Protein 3TM9 (pdb70)

InterPro domains:
  IPR000971 Globin [PF00042] (27-132)
  IPR000971 Globin [PS01033] (1-138)
  IPR009050 Globin-like superfamily [SSF46458] (2-143)
  IPR012292 Globin/Protoglobin [G3DSA:1.10.490.10] (1-146)

B-factor: mean 26.4, std 13.23, range [9.37, 92.3]

Sequence (146 aa):
MLDQQTINIIKATVPVLLKEHGVTITTTFAKNLFAKHPEVRPLFDMGRQESLEQPKALAMTVLAAAQNIENLPAILPAVKKKIAVKHCQAGVAAAHYPIVGQELLGAIKEVLGDAATDDILDAWGKAYGVIADVFIQVEADLYAQAVE

Solvent-accessible surface area: 8396 Å² total; per-residue (Å²): 213,17,88,100,133,14,21,68,41,1,110,71,15,19,67,53,1,116,140,75,4,103,74,0,1,36,20,0,0,120,33,1,12,74,135,35,73,106,7,102,104,72,47,98,80,37,221,152,137,25,40,89,90,0,45,57,46,0,85,57,15,5,42,6,1,79,59,20,113,82,30,102,67,40,62,90,54,8,109,161,55,0,67,141,39,26,142,41,43,24,44,57,78,44,21,76,37,20,6,119,8,2,32,37,0,0,88,115,30,16,30,138,48,0,64,112,99,31,32,82,4,5,31,118,0,22,29,34,8,5,92,43,17,51,100,25,5,50,72,51,86,48,135,93,120,178

Secondary structure (DSSP, 8-state):
---HHHHHHHHHHHHHHHHTHHHHHHHHHHHHHHH-GGGGGGS---SS-TTHHHHHHHHHHHHHHHTGGGHHHHHHHHHHHHHHHHHHT--GGGHHHHHHHHHHHHHHHHGGGS-HHHHHHHHHHHHHHHHHHHHHHHHHHHHTT-

CATH classification: 1.10.490.10

Nearest PDB structures (foldseek):
  3tm9-assembly1_A-2  TM=9.874E-01  e=2.685E-19  Vitreoscilla stercoraria
  3tld-assembly1_B  TM=9.509E-01  e=1.212E-16  Vitreoscilla stercoraria
  4g1b-assembly2_B  TM=9.120E-01  e=6.519E-10  Saccharomyces cerevisiae YJM789
  1cqx-assembly1_A  TM=8.522E-01  e=1.972E-09  Cupriavidus necator
  3ozu-assembly1_A  TM=8.540E-01  e=2.633E-09  Cupriavidus necator H16

Foldseek 3Di:
DDDPVLLVLLLVCLVVCVVCLQQLQQQLQVCCCVVPVVCLVLADCPPPPSSPVSSVVLSVLSVCSNVVVPVVVCVVVLLVVLVSCLVSPPALVCQVSSLVSSLVSSCVRCPPVCDPSSSVSSSVSSVVVSVSSNVSNVVVVVVVPD

Structure (mmCIF, N/CA/C/O backbone):
data_3TM9
#
_entry.id   3TM9
#
_cell.length_a   85.194
_cell.length_b   46.426
_cell.length_c   62.873
_cell.angle_alpha   90.000
_cell.angle_beta   128.840
_cell.angle_gamma   90.000
#
_symmetry.space_group_name_H-M   'C 1 2 1'
#
loop_
_entity.id
_entity.type
_entity.pdbx_description
1 polymer 'Bacterial hemoglobin'
2 non-polymer 'PROTOPORPHYRIN IX CONTAINING FE'
3 non-polymer 1,2-ETHANEDIOL
4 water water
#
loop_
_atom_site.group_PDB
_atom_site.id
_atom_site.type_symbol
_atom_site.label_atom_id
_atom_site.label_alt_id
_atom_site.label_comp_id
_atom_site.label_asym_id
_atom_site.label_entity_id
_atom_site.label_seq_id
_atom_site.pdbx_PDB_ins_code
_atom_site.Cartn_x
_atom_site.Cartn_y
_atom_site.Cartn_z
_atom_site.occupancy
_atom_site.B_iso_or_equiv
_atom_site.auth_seq_id
_atom_site.auth_comp_id
_atom_site.auth_asym_id
_atom_site.auth_atom_id
_atom_site.pdbx_PDB_model_num
ATOM 1 N N . MET A 1 1 ? 1.099 -18.290 5.278 1.00 29.51 1 MET A N 1
ATOM 2 C CA . MET A 1 1 ? 1.174 -19.774 5.181 1.00 27.95 1 MET A CA 1
ATOM 3 C C . MET A 1 1 ? 1.142 -20.378 6.572 1.00 27.45 1 MET A C 1
ATOM 4 O O . MET A 1 1 ? 1.673 -19.798 7.527 1.00 31.03 1 MET A O 1
ATOM 20 N N . LEU A 1 2 ? 0.529 -21.553 6.699 1.00 20.56 2 LEU A N 1
ATOM 21 C CA . LEU A 1 2 ? 0.505 -22.208 7.981 1.00 15.87 2 LEU A CA 1
ATOM 22 C C . LEU A 1 2 ? 1.717 -23.081 8.213 1.00 15.13 2 LEU A C 1
ATOM 23 O O . LEU A 1 2 ? 2.243 -23.719 7.263 1.00 15.40 2 LEU A O 1
ATOM 39 N N . ASP A 1 3 ? 2.150 -23.116 9.476 1.00 16.90 3 ASP A N 1
ATOM 40 C CA . ASP A 1 3 ? 3.168 -24.066 9.893 1.00 18.37 3 ASP A CA 1
ATOM 41 C C . ASP A 1 3 ? 2.497 -25.401 10.247 1.00 18.37 3 ASP A C 1
ATOM 42 O O . ASP A 1 3 ? 1.267 -25.493 10.336 1.00 17.18 3 ASP A O 1
ATOM 51 N N . GLN A 1 4 ? 3.302 -26.447 10.379 1.00 16.93 4 GLN A N 1
ATOM 52 C CA . GLN A 1 4 ? 2.756 -27.780 10.541 1.00 17.30 4 GLN A CA 1
ATOM 53 C C . GLN A 1 4 ? 1.959 -27.902 11.831 1.00 16.07 4 GLN A C 1
ATOM 54 O O . GLN A 1 4 ? 0.957 -28.592 11.846 1.00 17.45 4 GLN A O 1
ATOM 68 N N . GLN A 1 5 ? 2.435 -27.272 12.896 1.00 18.00 5 GLN A N 1
ATOM 69 C CA . GLN A 1 5 ? 1.745 -27.374 14.186 1.00 19.88 5 GLN A CA 1
ATOM 70 C C . GLN A 1 5 ? 0.304 -26.837 14.054 1.00 17.96 5 GLN A C 1
ATOM 71 O O . GLN A 1 5 ? -0.675 -27.436 14.570 1.00 17.04 5 GLN A O 1
ATOM 96 N N . THR A 1 6 ? 0.176 -25.691 13.378 1.00 16.09 6 THR A N 1
ATOM 97 C CA . THR A 1 6 ? -1.147 -25.078 13.139 1.00 16.63 6 THR A CA 1
ATOM 98 C C . THR A 1 6 ? -2.038 -25.980 12.266 1.00 15.44 6 THR A C 1
ATOM 99 O O . THR A 1 6 ? -3.235 -26.169 12.525 1.00 17.28 6 THR A O 1
ATOM 110 N N . ILE A 1 7 ? -1.471 -26.539 11.221 1.00 12.88 7 ILE A N 1
ATOM 111 C CA . ILE A 1 7 ? -2.193 -27.469 10.349 1.00 13.68 7 ILE A CA 1
ATOM 112 C C . ILE A 1 7 ? -2.736 -28.643 11.147 1.00 16.28 7 ILE A C 1
ATOM 113 O O . ILE A 1 7 ? -3.877 -29.063 10.957 1.00 19.21 7 ILE A O 1
ATOM 129 N N . ASN A 1 8 ? -1.905 -29.160 12.044 1.00 14.25 8 ASN A N 1
ATOM 130 C CA . ASN A 1 8 ? -2.327 -30.279 12.908 1.00 15.41 8 ASN A CA 1
ATOM 131 C C . ASN A 1 8 ? -3.515 -29.913 13.804 1.00 15.47 8 ASN A C 1
ATOM 132 O O . ASN A 1 8 ? -4.414 -30.750 14.033 1.00 16.25 8 ASN A O 1
ATOM 143 N N . ILE A 1 9 ? -3.518 -28.689 14.341 1.00 15.31 9 ILE A N 1
ATOM 144 C CA . ILE A 1 9 ? -4.641 -28.231 15.159 1.00 15.71 9 ILE A CA 1
ATOM 145 C C . ILE A 1 9 ? -5.933 -28.170 14.345 1.00 16.67 9 ILE A C 1
ATOM 146 O O . ILE A 1 9 ? -6.981 -28.609 14.826 1.00 16.49 9 ILE A O 1
ATOM 162 N N . ILE A 1 10 ? -5.854 -27.632 13.121 1.00 15.08 10 ILE A N 1
ATOM 163 C CA . ILE A 1 10 ? -7.024 -27.562 12.230 1.00 14.76 10 ILE A CA 1
ATOM 164 C C . ILE A 1 10 ? -7.516 -28.984 11.942 1.00 17.45 10 ILE A C 1
ATOM 165 O O . ILE A 1 10 ? -8.725 -29.277 12.019 1.00 17.91 10 ILE A O 1
ATOM 181 N N . LYS A 1 11 ? -6.584 -29.879 11.621 1.00 17.87 11 LYS A N 1
ATOM 182 C CA . LYS A 1 11 ? -6.957 -31.257 11.290 1.00 20.24 11 LYS A CA 1
ATOM 183 C C . LYS A 1 11 ? -7.703 -31.919 12.466 1.00 18.89 11 LYS A C 1
ATOM 184 O O . LYS A 1 11 ? -8.671 -32.659 12.256 1.00 19.19 11 LYS A O 1
ATOM 219 N N . ALA A 1 12 ? -7.237 -31.656 13.683 1.00 20.15 12 ALA A N 1
ATOM 220 C CA . ALA A 1 12 ? -7.796 -32.279 14.879 1.00 21.78 12 ALA A CA 1
ATOM 221 C C . ALA A 1 12 ? -9.148 -31.688 15.291 1.00 21.39 12 ALA A C 1
ATOM 222 O O . ALA A 1 12 ? -9.959 -32.362 15.954 1.00 22.39 12 ALA A O 1
ATOM 229 N N . THR A 1 13 ? -9.398 -30.433 14.939 1.00 18.45 13 THR A N 1
ATOM 230 C CA . THR A 1 13 ? -10.610 -29.777 15.401 1.00 16.75 13 THR A CA 1
ATOM 231 C C . THR A 1 13 ? -11.707 -29.598 14.343 1.00 15.33 13 THR A C 1
ATOM 232 O O . THR A 1 13 ? -12.855 -29.339 14.705 1.00 14.56 13 THR A O 1
ATOM 243 N N . VAL A 1 14 ? -11.399 -29.767 13.054 1.00 15.96 14 VAL A N 1
ATOM 244 C CA . VAL A 1 14 ? -12.440 -29.617 12.033 1.00 17.58 14 VAL A CA 1
ATOM 245 C C . VAL A 1 14 ? -13.649 -30.527 12.323 1.00 21.08 14 VAL A C 1
ATOM 246 O O . VAL A 1 14 ? -14.796 -30.108 12.112 1.00 20.29 14 VAL A O 1
ATOM 259 N N . PRO A 1 15 ? -13.412 -31.756 12.809 1.00 22.17 15 PRO A N 1
ATOM 260 C CA . PRO A 1 15 ? -14.618 -32.541 13.061 1.00 22.81 15 PRO A CA 1
ATOM 261 C C . PRO A 1 15 ? -15.477 -32.004 14.226 1.00 23.41 15 PRO A C 1
ATOM 262 O O . PRO A 1 15 ? -16.686 -32.207 14.178 1.00 23.10 15 PRO A O 1
ATOM 273 N N . VAL A 1 16 ? -14.879 -31.369 15.234 1.00 19.72 16 VAL A N 1
ATOM 274 C CA . VAL A 1 16 ? -15.656 -30.761 16.332 1.00 17.83 16 VAL A CA 1
ATOM 275 C C . VAL A 1 16 ? -16.509 -29.624 15.773 1.00 16.02 16 VAL A C 1
ATOM 276 O O . VAL A 1 16 ? -17.698 -29.484 16.074 1.00 14.47 16 VAL A O 1
ATOM 289 N N . LEU A 1 17 ? -15.909 -28.788 14.933 1.00 13.25 17 LEU A N 1
ATOM 290 C CA A LEU A 1 17 ? -16.673 -27.713 14.357 0.73 12.58 17 LEU A CA 1
ATOM 291 C CA B LEU A 1 17 ? -16.651 -27.706 14.297 0.27 13.20 17 LEU A CA 1
ATOM 292 C C . LEU A 1 17 ? -17.818 -28.253 13.482 1.00 13.94 17 LEU A C 1
ATOM 293 O O . LEU A 1 17 ? -18.934 -27.767 13.582 1.00 16.16 17 LEU A O 1
ATOM 324 N N . LYS A 1 18 ? -17.545 -29.270 12.669 1.00 15.19 18 LYS A N 1
ATOM 325 C CA . LYS A 1 18 ? -18.597 -29.795 11.804 1.00 16.86 18 LYS A CA 1
ATOM 326 C C . LYS A 1 18 ? -19.751 -30.435 12.615 1.00 16.34 18 LYS A C 1
ATOM 327 O O . LYS A 1 18 ? -20.926 -30.365 12.198 1.00 16.57 18 LYS A O 1
ATOM 346 N N . GLU A 1 19 ? -19.438 -31.023 13.765 1.00 15.44 19 GLU A N 1
ATOM 347 C CA . GLU A 1 19 ? -20.479 -31.600 14.631 1.00 18.40 19 GLU A CA 1
ATOM 348 C C . GLU A 1 19 ? -21.454 -30.509 15.126 1.00 17.79 19 GLU A C 1
ATOM 349 O O . GLU A 1 19 ? -22.619 -30.791 15.423 1.00 21.67 19 GLU A O 1
ATOM 369 N N . HIS A 1 20 ? -20.958 -29.279 15.216 1.00 13.69 20 HIS A N 1
ATOM 370 C CA . HIS A 1 20 ? -21.743 -28.107 15.590 1.00 13.74 20 HIS A CA 1
ATOM 371 C C . HIS A 1 20 ? -21.971 -27.155 14.398 1.00 15.32 20 HIS A C 1
ATOM 372 O O . HIS A 1 20 ? -22.226 -25.971 14.579 1.00 14.00 20 HIS A O 1
ATOM 385 N N . GLY A 1 21 ? -21.949 -27.694 13.193 1.00 14.77 21 GLY A N 1
ATOM 386 C CA . GLY A 1 21 ? -21.846 -26.860 12.007 1.00 14.99 21 GLY A CA 1
ATOM 387 C C . GLY A 1 21 ? -23.021 -25.959 11.774 1.00 17.09 21 GLY A C 1
ATOM 388 O O . GLY A 1 21 ? -22.842 -24.791 11.509 1.00 16.47 21 GLY A O 1
ATOM 392 N N . VAL A 1 22 ? -24.243 -26.501 11.839 1.00 22.50 22 VAL A N 1
ATOM 393 C CA . VAL A 1 22 ? -25.441 -25.676 11.635 1.00 24.67 22 VAL A CA 1
ATOM 394 C C . VAL A 1 22 ? -25.550 -24.563 12.664 1.00 18.18 22 VAL A C 1
ATOM 395 O O . VAL A 1 22 ? -25.973 -23.465 12.343 1.00 19.57 22 VAL A O 1
ATOM 408 N N . THR A 1 23 ? -25.190 -24.858 13.896 1.00 16.71 23 THR A N 1
ATOM 409 C CA . THR A 1 23 ? -25.225 -23.862 14.954 1.00 17.22 23 THR A CA 1
ATOM 410 C C . THR A 1 23 ? -24.158 -22.773 14.768 1.00 15.18 23 THR A C 1
ATOM 411 O O . THR A 1 23 ? -24.427 -21.568 14.908 1.00 15.34 23 THR A O 1
ATOM 422 N N . ILE A 1 24 ? -22.935 -23.170 14.442 1.00 12.77 24 ILE A N 1
ATOM 423 C CA . ILE A 1 24 ? -21.933 -22.155 14.082 1.00 11.75 24 ILE A CA 1
ATOM 424 C C . ILE A 1 24 ? -22.345 -21.252 12.906 1.00 12.49 24 ILE A C 1
ATOM 425 O O . ILE A 1 24 ? -22.227 -20.050 12.994 1.00 12.42 24 ILE A O 1
ATOM 441 N N . THR A 1 25 ? -22.744 -21.834 11.780 1.00 13.41 25 THR A N 1
ATOM 442 C CA . THR A 1 25 ? -23.056 -21.000 10.640 1.00 12.70 25 THR A CA 1
ATOM 443 C C . THR A 1 25 ? -24.280 -20.118 10.906 1.00 12.42 25 THR A C 1
ATOM 444 O O . THR A 1 25 ? -24.297 -18.983 10.454 1.00 13.39 25 THR A O 1
ATOM 455 N N . THR A 1 26 ? -25.268 -20.633 11.635 1.00 13.31 26 THR A N 1
ATOM 456 C CA . THR A 1 26 ? -26.479 -19.843 11.925 1.00 15.20 26 THR A CA 1
ATOM 457 C C . THR A 1 26 ? -26.134 -18.688 12.854 1.00 16.27 26 THR A C 1
ATOM 458 O O . THR A 1 26 ? -26.559 -17.561 12.639 1.00 17.15 26 THR A O 1
ATOM 469 N N . THR A 1 27 ? -25.269 -18.937 13.824 1.00 15.34 27 THR A N 1
ATOM 470 C CA . THR A 1 27 ? -24.854 -17.896 14.763 1.00 14.44 27 THR A CA 1
ATOM 471 C C . THR A 1 27 ? -24.034 -16.830 14.063 1.00 14.76 27 THR A C 1
ATOM 472 O O . THR A 1 27 ? -24.231 -15.634 14.254 1.00 14.66 27 THR A O 1
ATOM 483 N N . PHE A 1 28 ? -23.089 -17.269 13.249 1.00 13.60 28 PHE A N 1
ATOM 484 C CA . PHE A 1 28 ? -22.337 -16.349 12.370 1.00 11.64 28 PHE A CA 1
ATOM 485 C C . PHE A 1 28 ? -23.266 -15.454 11.570 1.00 11.76 28 PHE A C 1
ATOM 486 O O . PHE A 1 28 ? -23.084 -14.259 11.557 1.00 13.24 28 PHE A O 1
ATOM 503 N N . ALA A 1 29 ? -24.261 -16.035 10.910 1.00 12.20 29 ALA A N 1
ATOM 504 C CA . ALA A 1 29 ? -25.138 -15.244 10.042 1.00 13.35 29 ALA A CA 1
ATOM 505 C C . ALA A 1 29 ? -25.929 -14.186 10.835 1.00 15.10 29 ALA A C 1
ATOM 506 O O . ALA A 1 29 ? -26.050 -13.039 10.416 1.00 16.25 29 ALA A O 1
ATOM 513 N N . LYS A 1 30 ? -26.463 -14.595 11.969 1.00 17.11 30 LYS A N 1
ATOM 514 C CA . LYS A 1 30 ? -27.232 -13.703 12.808 1.00 18.92 30 LYS A CA 1
ATOM 515 C C . LYS A 1 30 ? -26.353 -12.566 13.336 1.00 19.85 30 LYS A C 1
ATOM 516 O O . LYS A 1 30 ? -26.738 -11.384 13.296 1.00 19.60 30 LYS A O 1
ATOM 535 N N . ASN A 1 31 ? -25.158 -12.918 13.811 1.00 18.90 31 ASN A N 1
ATOM 536 C CA . ASN A 1 31 ? -24.260 -11.923 14.366 1.00 17.01 31 ASN A CA 1
ATOM 537 C C . ASN A 1 31 ? -23.750 -10.964 13.286 1.00 17.37 31 ASN A C 1
ATOM 538 O O . ASN A 1 31 ? -23.549 -9.766 13.547 1.00 17.48 31 ASN A O 1
ATOM 549 N N . LEU A 1 32 ? -23.484 -11.494 12.098 1.00 18.22 32 LEU A N 1
ATOM 550 C CA . LEU A 1 32 ? -23.007 -10.663 10.993 1.00 17.33 32 LEU A CA 1
ATOM 551 C C . LEU A 1 32 ? -24.052 -9.604 10.631 1.00 17.88 32 LEU A C 1
ATOM 552 O O . LEU A 1 32 ? -23.728 -8.435 10.520 1.00 16.77 32 LEU A O 1
ATOM 568 N N . PHE A 1 33 ? -25.306 -10.012 10.481 1.00 18.46 33 PHE A N 1
ATOM 569 C CA . PHE A 1 33 ? -26.350 -9.072 10.057 1.00 19.73 33 PHE A CA 1
ATOM 570 C C . PHE A 1 33 ? -26.780 -8.166 11.196 1.00 22.82 33 PHE A C 1
ATOM 571 O O . PHE A 1 33 ? -27.283 -7.063 10.937 1.00 25.53 33 PHE A O 1
ATOM 588 N N . ALA A 1 34 ? -26.521 -8.557 12.450 1.00 21.69 34 ALA A N 1
ATOM 589 C CA . ALA A 1 34 ? -26.917 -7.729 13.592 1.00 24.65 34 ALA A CA 1
ATOM 590 C C . ALA A 1 34 ? -25.820 -6.721 13.955 1.00 25.74 34 ALA A C 1
ATOM 591 O O . ALA A 1 34 ? -26.113 -5.563 14.240 1.00 28.29 34 ALA A O 1
ATOM 598 N N . LYS A 1 35 ? -24.562 -7.146 13.898 1.00 24.46 35 LYS A N 1
ATOM 599 C CA . LYS A 1 35 ? -23.454 -6.270 14.260 1.00 24.96 35 LYS A CA 1
ATOM 600 C C . LYS A 1 35 ? -22.845 -5.480 13.097 1.00 23.39 35 LYS A C 1
ATOM 601 O O . LYS A 1 35 ? -22.161 -4.488 13.328 1.00 25.09 35 LYS A O 1
ATOM 620 N N . HIS A 1 36 ? -23.062 -5.915 11.853 1.00 20.52 36 HIS A N 1
ATOM 621 C CA . HIS A 1 36 ? -22.571 -5.198 10.664 1.00 16.74 36 HIS A CA 1
ATOM 622 C C . HIS A 1 36 ? -23.688 -5.033 9.636 1.00 17.05 36 HIS A C 1
ATOM 623 O O . HIS A 1 36 ? -23.657 -5.623 8.558 1.00 17.13 36 HIS A O 1
ATOM 636 N N . PRO A 1 37 ? -24.712 -4.250 9.981 1.00 19.69 37 PRO A N 1
ATOM 637 C CA . PRO A 1 37 ? -25.887 -4.224 9.105 1.00 19.34 37 PRO A CA 1
ATOM 638 C C . PRO A 1 37 ? -25.580 -3.646 7.720 1.00 17.59 37 PRO A C 1
ATOM 639 O O . PRO A 1 37 ? -26.341 -3.871 6.786 1.00 16.60 37 PRO A O 1
ATOM 650 N N . GLU A 1 38 ? -24.434 -2.986 7.588 1.00 17.40 38 GLU A N 1
ATOM 651 C CA . GLU A 1 38 ? -24.031 -2.429 6.309 1.00 20.41 38 GLU A CA 1
ATOM 652 C C . GLU A 1 38 ? -23.785 -3.475 5.219 1.00 19.56 38 GLU A C 1
ATOM 653 O O . GLU A 1 38 ? -23.832 -3.135 4.034 1.00 18.82 38 GLU A O 1
ATOM 665 N N . VAL A 1 39 ? -23.526 -4.733 5.582 1.00 18.89 39 VAL A N 1
ATOM 666 C CA . VAL A 1 39 ? -23.350 -5.766 4.576 1.00 18.75 39 VAL A CA 1
ATOM 667 C C . VAL A 1 39 ? -24.674 -6.360 4.058 1.00 17.09 39 VAL A C 1
ATOM 668 O O . VAL A 1 39 ? -24.691 -6.966 2.986 1.00 16.84 39 VAL A O 1
ATOM 681 N N . ARG A 1 40 ? -25.775 -6.135 4.774 1.00 14.79 40 ARG A N 1
ATOM 682 C CA . ARG A 1 40 ? -27.082 -6.707 4.388 1.00 14.79 40 ARG A CA 1
ATOM 683 C C . ARG A 1 40 ? -27.443 -6.494 2.908 1.00 13.85 40 ARG A C 1
ATOM 684 O O . ARG A 1 40 ? -27.904 -7.426 2.246 1.00 14.48 40 ARG A O 1
ATOM 705 N N . PRO A 1 41 ? -27.273 -5.282 2.402 1.00 14.66 41 PRO A N 1
ATOM 706 C CA . PRO A 1 41 ? -27.749 -5.048 1.031 1.00 15.13 41 PRO A CA 1
ATOM 707 C C . PRO A 1 41 ? -27.011 -5.884 -0.008 1.00 14.29 41 PRO A C 1
ATOM 708 O O . PRO A 1 41 ? -27.560 -6.092 -1.062 1.00 13.51 41 PRO A O 1
ATOM 719 N N . LEU A 1 42 ? -25.795 -6.321 0.279 1.00 13.41 42 LEU A N 1
ATOM 720 C CA . LEU A 1 42 ? -25.039 -7.103 -0.701 1.00 14.76 42 LEU A CA 1
ATOM 721 C C . LEU A 1 42 ? -25.670 -8.479 -0.960 1.00 15.49 42 LEU A C 1
ATOM 722 O O . LEU A 1 42 ? -25.467 -9.079 -2.013 1.00 16.07 42 LEU A O 1
ATOM 738 N N . PHE A 1 43 ? -26.415 -8.981 0.025 1.00 16.71 43 PHE A N 1
ATOM 739 C CA . PHE A 1 43 ? -27.072 -10.283 -0.041 1.00 18.99 43 PHE A CA 1
ATOM 740 C C . PHE A 1 43 ? -28.524 -10.191 -0.501 1.00 20.73 43 PHE A C 1
ATOM 741 O O . PHE A 1 43 ? -29.080 -9.099 -0.610 1.00 19.02 43 PHE A O 1
ATOM 758 N N . ASP A 1 44 ? -29.145 -11.350 -0.728 1.00 25.36 44 ASP A N 1
ATOM 759 C CA . ASP A 1 44 ? -30.567 -11.419 -1.105 1.00 29.32 44 ASP A CA 1
ATOM 760 C C . ASP A 1 44 ? -31.420 -11.487 0.166 1.00 28.39 44 ASP A C 1
ATOM 761 O O . ASP A 1 44 ? -31.412 -12.491 0.890 1.00 35.68 44 ASP A O 1
ATOM 770 N N . MET A 1 45 ? -32.121 -10.407 0.468 1.00 25.85 45 MET A N 1
ATOM 771 C CA . MET A 1 45 ? -32.817 -10.277 1.749 1.00 30.87 45 MET A CA 1
ATOM 772 C C . MET A 1 45 ? -34.295 -10.706 1.663 1.00 42.17 45 MET A C 1
ATOM 773 O O . MET A 1 45 ? -35.167 -10.095 2.293 1.00 49.34 45 MET A O 1
ATOM 787 N N . GLY A 1 46 ? -34.570 -11.747 0.887 0.85 46.00 46 GLY A N 1
ATOM 788 C CA . GLY A 1 46 ? -35.900 -12.343 0.847 0.85 52.65 46 GLY A CA 1
ATOM 789 C C . GLY A 1 46 ? -36.426 -12.639 2.245 0.85 57.58 46 GLY A C 1
ATOM 790 O O . GLY A 1 46 ? -35.672 -13.073 3.121 0.85 57.98 46 GLY A O 1
ATOM 794 N N . ARG A 1 47 ? -37.723 -12.415 2.443 0.64 60.90 47 ARG A N 1
ATOM 795 C CA . ARG A 1 47 ? -38.312 -12.353 3.784 0.64 64.33 47 ARG A CA 1
ATOM 796 C C . ARG A 1 47 ? -38.003 -13.546 4.698 0.64 68.94 47 ARG A C 1
ATOM 797 O O . ARG A 1 47 ? -37.569 -13.363 5.837 0.64 71.46 47 ARG A O 1
ATOM 818 N N . GLN A 1 48 ? -38.220 -14.762 4.213 0.43 69.68 48 GLN A N 1
ATOM 819 C CA . GLN A 1 48 ? -38.096 -15.939 5.067 0.43 70.14 48 GLN A CA 1
ATOM 820 C C . GLN A 1 48 ? -36.643 -16.382 5.250 0.43 68.74 48 GLN A C 1
ATOM 821 O O . GLN A 1 48 ? -36.089 -16.284 6.347 0.43 69.23 48 GLN A O 1
ATOM 835 N N . GLU A 1 49 ? -36.028 -16.851 4.169 0.59 66.50 49 GLU A N 1
ATOM 836 C CA . GLU A 1 49 ? -34.745 -17.544 4.248 0.59 63.65 49 GLU A CA 1
ATOM 837 C C . GLU A 1 49 ? -33.555 -16.617 4.016 0.59 55.40 49 GLU A C 1
ATOM 838 O O . GLU A 1 49 ? -32.643 -16.940 3.252 0.59 51.95 49 GLU A O 1
ATOM 850 N N . SER A 1 50 ? -33.550 -15.475 4.694 0.90 51.23 50 SER A N 1
ATOM 851 C CA . SER A 1 50 ? -32.501 -14.483 4.477 0.90 47.03 50 SER A CA 1
ATOM 852 C C . SER A 1 50 ? -31.155 -14.884 5.081 0.90 38.35 50 SER A C 1
ATOM 853 O O . SER A 1 50 ? -30.154 -14.182 4.854 0.90 33.33 50 SER A O 1
ATOM 861 N N . LEU A 1 51 ? -31.099 -15.999 5.821 1.00 34.57 51 LEU A N 1
ATOM 862 C CA . LEU A 1 51 ? -29.820 -16.420 6.412 1.00 25.27 51 LEU A CA 1
ATOM 863 C C . LEU A 1 51 ? -29.098 -17.492 5.579 1.00 21.68 51 LEU A C 1
ATOM 864 O O . LEU A 1 51 ? -27.941 -17.815 5.875 1.00 17.79 51 LEU A O 1
ATOM 880 N N . GLU A 1 52 ? -29.728 -17.994 4.521 1.00 22.34 52 GLU A N 1
ATOM 881 C CA . GLU A 1 52 ? -29.148 -19.141 3.819 1.00 25.16 52 GLU A CA 1
ATOM 882 C C . GLU A 1 52 ? -27.809 -18.783 3.116 1.00 19.84 52 GLU A C 1
ATOM 883 O O . GLU A 1 52 ? -26.868 -19.593 3.133 1.00 17.95 52 GLU A O 1
ATOM 904 N N . GLN A 1 53 ? -27.701 -17.597 2.519 1.00 18.68 53 GLN A N 1
ATOM 905 C CA . GLN A 1 53 ? -26.445 -17.181 1.892 1.00 18.40 53 GLN A CA 1
ATOM 906 C C . GLN A 1 53 ? -25.290 -17.017 2.904 1.00 16.76 53 GLN A C 1
ATOM 907 O O . GLN A 1 53 ? -24.223 -17.616 2.718 1.00 16.51 53 GLN A O 1
ATOM 921 N N . PRO A 1 54 ? -25.473 -16.226 3.986 1.00 15.45 54 PRO A N 1
ATOM 922 C CA . PRO A 1 54 ? -24.333 -16.138 4.924 1.00 14.27 54 PRO A CA 1
ATOM 923 C C . PRO A 1 54 ? -24.063 -17.451 5.699 1.00 13.87 54 PRO A C 1
ATOM 924 O O . PRO A 1 54 ? -22.911 -17.690 6.104 1.00 12.95 54 PRO A O 1
ATOM 935 N N . LYS A 1 55 ? -25.071 -18.310 5.895 1.00 15.20 55 LYS A N 1
ATOM 936 C CA . LYS A 1 55 ? -24.779 -19.662 6.436 1.00 14.46 55 LYS A CA 1
ATOM 937 C C . LYS A 1 55 ? -23.859 -20.454 5.481 1.00 14.19 55 LYS A C 1
ATOM 938 O O . LYS A 1 55 ? -22.932 -21.121 5.949 1.00 13.03 55 LYS A O 1
ATOM 957 N N . ALA A 1 56 ? -24.083 -20.342 4.169 1.00 15.47 56 ALA A N 1
ATOM 958 C CA . ALA A 1 56 ? -23.288 -21.077 3.186 1.00 16.19 56 ALA A CA 1
ATOM 959 C C . ALA A 1 56 ? -21.874 -20.517 3.083 1.00 18.52 56 ALA A C 1
ATOM 960 O O . ALA A 1 56 ? -20.920 -21.248 2.794 1.00 18.56 56 ALA A O 1
ATOM 967 N N . LEU A 1 57 ? -21.759 -19.203 3.262 1.00 15.48 57 LEU A N 1
ATOM 968 C CA . LEU A 1 57 ? -20.475 -18.518 3.377 1.00 15.44 57 LEU A CA 1
ATOM 969 C C . LEU A 1 57 ? -19.637 -19.186 4.456 1.00 12.78 57 LEU A C 1
ATOM 970 O O . LEU A 1 57 ? -18.497 -19.613 4.212 1.00 13.28 57 LEU A O 1
ATOM 986 N N . ALA A 1 58 ? -20.173 -19.226 5.679 1.00 11.03 58 ALA A N 1
ATOM 987 C CA . ALA A 1 58 ? -19.428 -19.800 6.807 1.00 10.42 58 ALA A CA 1
ATOM 988 C C . ALA A 1 58 ? -19.147 -21.285 6.591 1.00 11.18 58 ALA A C 1
ATOM 989 O O . ALA A 1 58 ? -18.058 -21.772 6.936 1.00 11.47 58 ALA A O 1
ATOM 996 N N . MET A 1 59 ? -20.128 -22.022 6.079 1.00 11.33 59 MET A N 1
ATOM 997 C CA . MET A 1 59 ? -19.939 -23.448 5.868 1.00 12.33 59 MET A CA 1
ATOM 998 C C . MET A 1 59 ? -18.797 -23.697 4.879 1.00 11.71 59 MET A C 1
ATOM 999 O O . MET A 1 59 ? -18.004 -24.616 5.072 1.00 12.70 59 MET A O 1
ATOM 1013 N N . THR A 1 60 ? -18.691 -22.856 3.839 1.00 11.81 60 THR A N 1
ATOM 1014 C CA . THR A 1 60 ? -17.631 -22.997 2.833 1.00 14.83 60 THR A CA 1
ATOM 1015 C C . THR A 1 60 ? -16.257 -22.655 3.392 1.00 14.87 60 THR A C 1
ATOM 1016 O O . THR A 1 60 ? -15.269 -23.294 3.056 1.00 15.15 60 THR A O 1
ATOM 1027 N N . VAL A 1 61 ? -16.179 -21.703 4.318 1.00 13.30 61 VAL A N 1
ATOM 1028 C CA . VAL A 1 61 ? -14.912 -21.487 5.019 1.00 12.41 61 VAL A CA 1
ATOM 1029 C C . VAL A 1 61 ? -14.452 -22.718 5.742 1.00 11.68 61 VAL A C 1
ATOM 1030 O O . VAL A 1 61 ? -13.263 -23.079 5.689 1.00 14.53 61 VAL A O 1
ATOM 1043 N N . LEU A 1 62 ? -15.392 -23.394 6.409 1.00 10.55 62 LEU A N 1
ATOM 1044 C CA . LEU A 1 62 ? -15.086 -24.589 7.186 1.00 11.23 62 LEU A CA 1
ATOM 1045 C C . LEU A 1 62 ? -14.641 -25.687 6.201 1.00 11.09 62 LEU A C 1
ATOM 1046 O O . LEU A 1 62 ? -13.702 -26.445 6.469 1.00 12.39 62 LEU A O 1
ATOM 1062 N N . ALA A 1 63 ? -15.327 -25.768 5.062 1.00 10.61 63 ALA A N 1
ATOM 1063 C CA . ALA A 1 63 ? -14.976 -26.788 4.046 1.00 12.42 63 ALA A CA 1
ATOM 1064 C C . ALA A 1 63 ? -13.581 -26.525 3.432 1.00 13.98 63 ALA A C 1
ATOM 1065 O O . ALA A 1 63 ? -12.762 -27.467 3.216 1.00 14.93 63 ALA A O 1
ATOM 1072 N N . ALA A 1 64 ? -13.284 -25.267 3.138 1.00 12.75 64 ALA A N 1
ATOM 1073 C CA . ALA A 1 64 ? -11.957 -24.924 2.654 1.00 13.71 64 ALA A CA 1
ATOM 1074 C C . ALA A 1 64 ? -10.903 -25.235 3.699 1.00 14.10 64 ALA A C 1
ATOM 1075 O O . ALA A 1 64 ? -9.826 -25.698 3.373 1.00 14.29 64 ALA A O 1
ATOM 1082 N N . ALA A 1 65 ? -11.174 -24.907 4.959 1.00 13.59 65 ALA A N 1
ATOM 1083 C CA . ALA A 1 65 ? -10.216 -25.258 6.016 1.00 12.69 65 ALA A CA 1
ATOM 1084 C C . ALA A 1 65 ? -9.934 -26.762 6.123 1.0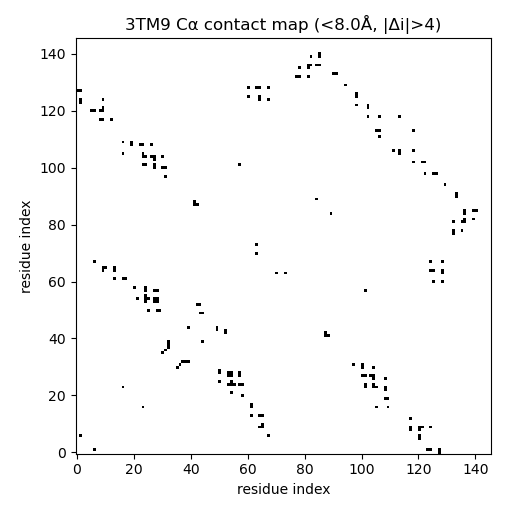0 13.89 65 ALA A C 1
ATOM 1085 O O . ALA A 1 65 ? -8.788 -27.174 6.363 1.00 15.46 65 ALA A O 1
ATOM 1092 N N . GLN A 1 66 ? -10.955 -27.601 5.957 1.00 14.55 66 GLN A N 1
ATOM 1093 C CA . GLN A 1 66 ? -10.705 -29.025 6.056 1.00 13.98 66 GLN A CA 1
ATOM 1094 C C . GLN A 1 66 ? -9.825 -29.476 4.861 1.00 15.62 66 GLN A C 1
ATOM 1095 O O . GLN A 1 66 ? -9.156 -30.509 4.945 1.00 18.80 66 GLN A O 1
ATOM 1119 N N . ASN A 1 67 ? -9.786 -28.656 3.816 1.00 12.51 67 ASN A N 1
ATOM 1120 C CA . ASN A 1 67 ? -9.006 -28.926 2.607 1.00 12.45 67 ASN A CA 1
ATOM 1121 C C . ASN A 1 67 ? -7.744 -28.041 2.504 1.00 13.54 67 ASN A C 1
ATOM 1122 O O . ASN A 1 67 ? -7.222 -27.831 1.410 1.00 14.78 67 ASN A O 1
ATOM 1133 N N . ILE A 1 68 ? -7.272 -27.531 3.645 1.00 13.87 68 ILE A N 1
ATOM 1134 C CA . ILE A 1 68 ? -6.286 -26.443 3.633 1.00 12.11 68 ILE A CA 1
ATOM 1135 C C . ILE A 1 68 ? -4.922 -26.878 3.052 1.00 13.92 68 ILE A C 1
ATOM 1136 O O . ILE A 1 68 ? -4.183 -26.027 2.585 1.00 17.69 68 ILE A O 1
ATOM 1152 N N . GLU A 1 69 ? -4.620 -28.181 3.041 1.00 13.95 69 GLU A N 1
ATOM 1153 C CA . GLU A 1 69 ? -3.382 -28.682 2.416 1.00 17.53 69 GLU A CA 1
ATOM 1154 C C . GLU A 1 69 ? -3.535 -29.064 0.932 1.00 18.72 69 GLU A C 1
ATOM 1155 O O . GLU A 1 69 ? -2.568 -29.566 0.323 1.00 21.78 69 GLU A O 1
ATOM 1167 N N . ASN A 1 70 ? -4.733 -28.876 0.368 1.00 16.23 70 ASN A N 1
ATOM 1168 C CA . ASN A 1 70 ? -4.916 -29.009 -1.078 1.00 19.54 70 ASN A CA 1
ATOM 1169 C C . ASN A 1 70 ? -5.836 -27.950 -1.645 1.00 13.64 70 ASN A C 1
ATOM 1170 O O . ASN A 1 70 ? -6.816 -28.255 -2.348 1.00 13.65 70 ASN A O 1
ATOM 1189 N N .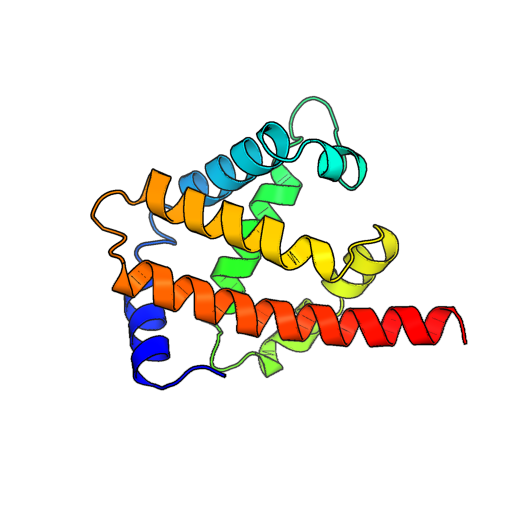 LEU A 1 71 ? -5.476 -26.692 -1.413 1.00 14.83 71 LEU A N 1
ATOM 1190 C CA . LEU A 1 71 ? -6.281 -25.605 -1.923 1.00 16.21 71 LEU A CA 1
ATOM 1191 C C . LEU A 1 71 ? -6.257 -25.584 -3.458 1.00 15.65 71 LEU A C 1
ATOM 1192 O O . LEU A 1 71 ? -7.245 -25.196 -4.068 1.00 15.73 71 LEU A O 1
ATOM 1208 N N . PRO A 1 72 ? -5.167 -26.063 -4.084 1.00 14.93 72 PRO A N 1
ATOM 1209 C CA . PRO A 1 72 ? -5.239 -26.080 -5.557 1.00 15.45 72 PRO A CA 1
ATOM 1210 C C . PRO A 1 72 ? -6.370 -26.932 -6.103 1.00 14.15 72 PRO A C 1
ATOM 1211 O O . PRO A 1 72 ? -6.932 -26.608 -7.140 1.00 15.37 72 PRO A O 1
ATOM 1222 N N . ALA A 1 73 ? -6.756 -27.980 -5.381 1.00 14.00 73 ALA A N 1
ATOM 1223 C CA . ALA A 1 73 ? -7.844 -28.806 -5.850 1.00 15.68 73 ALA A CA 1
ATOM 1224 C C . ALA A 1 73 ? -9.192 -28.088 -5.777 1.00 16.04 73 ALA A C 1
ATOM 1225 O O . ALA A 1 73 ? -10.129 -28.495 -6.464 1.00 17.62 73 ALA A O 1
ATOM 1232 N N . ILE A 1 74 ? -9.311 -27.052 -4.938 1.00 14.91 74 ILE A N 1
ATOM 1233 C CA . ILE A 1 74 ? -10.588 -26.318 -4.851 1.00 14.88 74 ILE A CA 1
ATOM 1234 C C . ILE A 1 74 ? -10.536 -24.931 -5.489 1.00 13.37 74 ILE A C 1
ATOM 1235 O O . ILE A 1 74 ? -11.499 -24.177 -5.443 1.00 12.27 74 ILE A O 1
ATOM 1251 N N . LEU A 1 75 ? -9.428 -24.609 -6.143 1.00 14.68 75 LEU A N 1
ATOM 1252 C CA . LEU A 1 75 ? -9.344 -23.318 -6.828 1.00 13.84 75 LEU A CA 1
ATOM 1253 C C . LEU A 1 75 ? -10.454 -23.120 -7.851 1.00 13.94 75 LEU A C 1
ATOM 1254 O O . LEU A 1 75 ? -10.973 -22.010 -7.983 1.00 14.71 75 LEU A O 1
ATOM 1269 N N . PRO A 1 76 ? -10.894 -24.198 -8.544 1.00 15.74 76 PRO A N 1
ATOM 1270 C CA . PRO A 1 76 ? -12.008 -23.886 -9.447 1.00 15.70 76 PRO A CA 1
ATOM 1271 C C . PRO A 1 76 ? -13.296 -23.473 -8.733 1.00 13.96 76 PRO A C 1
ATOM 1272 O O . PRO A 1 76 ? -14.068 -22.708 -9.272 1.00 14.77 76 PRO A O 1
ATOM 1283 N N . ALA A 1 77 ? -13.492 -23.959 -7.521 1.00 12.28 77 ALA A N 1
ATOM 1284 C CA . ALA A 1 77 ? -14.645 -23.497 -6.708 1.00 13.39 77 ALA A CA 1
ATOM 1285 C C . ALA A 1 77 ? -14.457 -22.057 -6.251 1.00 11.39 77 ALA A C 1
ATOM 1286 O O . ALA A 1 77 ? -15.376 -21.245 -6.316 1.00 11.07 77 ALA A O 1
ATOM 1293 N N . VAL A 1 78 ? -13.242 -21.759 -5.788 1.00 12.77 78 VAL A N 1
ATOM 1294 C CA . VAL A 1 78 ? -12.898 -20.392 -5.389 1.00 12.39 78 VAL A CA 1
ATOM 1295 C C . VAL A 1 78 ? -13.158 -19.395 -6.530 1.00 12.20 78 VAL A C 1
ATOM 1296 O O . VAL A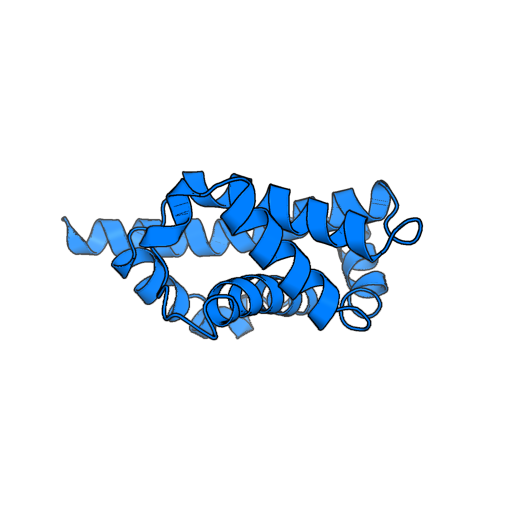 1 78 ? -13.735 -18.336 -6.291 1.00 13.69 78 VAL A O 1
ATOM 1309 N N . LYS A 1 79 ? -12.816 -19.745 -7.773 1.00 13.27 79 LYS A N 1
ATOM 1310 C CA A LYS A 1 79 ? -12.983 -18.830 -8.894 0.75 13.61 79 LYS A CA 1
ATOM 1311 C CA B LYS A 1 79 ? -12.992 -18.835 -8.902 0.25 13.77 79 LYS A CA 1
ATOM 1312 C C . LYS A 1 79 ? -14.467 -18.560 -9.198 1.00 14.57 79 LYS A C 1
ATOM 1313 O O . LYS A 1 79 ? -14.845 -17.434 -9.502 1.00 17.15 79 LYS A O 1
ATOM 1350 N N . LYS A 1 80 ? -15.301 -19.586 -9.119 1.00 16.43 80 LYS A N 1
ATOM 1351 C CA . LYS A 1 80 ? -16.730 -19.391 -9.335 1.00 19.64 80 LYS A CA 1
ATOM 1352 C C . LYS A 1 80 ? -17.331 -18.438 -8.290 1.00 17.44 80 LYS A C 1
ATOM 1353 O O . LYS A 1 80 ? -18.167 -17.588 -8.625 1.00 16.70 80 LYS A O 1
ATOM 1388 N N . ILE A 1 81 ? -16.970 -18.636 -7.024 1.00 14.64 81 ILE A N 1
ATOM 1389 C CA . ILE A 1 81 ? -17.419 -17.744 -5.971 1.00 15.47 81 ILE A CA 1
ATOM 1390 C C . ILE A 1 81 ? -16.890 -16.320 -6.191 1.00 16.05 81 ILE A C 1
ATOM 1391 O O . ILE A 1 81 ? -17.593 -15.325 -5.952 1.00 15.84 81 ILE A O 1
ATOM 1407 N N . ALA A 1 82 ? -15.637 -16.206 -6.627 1.00 14.05 82 ALA A N 1
ATOM 1408 C CA . ALA A 1 82 ? -15.018 -14.895 -6.837 1.00 14.59 82 ALA A CA 1
ATOM 1409 C C . ALA A 1 82 ? -15.787 -14.051 -7.837 1.00 16.32 82 ALA A C 1
ATOM 1410 O O . ALA A 1 82 ? -15.852 -12.821 -7.719 1.00 16.53 82 ALA A O 1
ATOM 1417 N N . VAL A 1 83 ? -16.362 -14.709 -8.834 1.00 15.62 83 VAL A N 1
ATOM 1418 C CA . VAL A 1 83 ? -17.093 -13.978 -9.867 1.00 15.64 83 VAL A CA 1
ATOM 1419 C C . VAL A 1 83 ? -18.327 -13.354 -9.199 1.00 16.82 83 VAL A C 1
ATOM 1420 O O . VAL A 1 83 ? -18.666 -12.187 -9.456 1.00 20.40 83 VAL A O 1
ATOM 1433 N N . LYS A 1 84 ? -18.980 -14.132 -8.340 1.00 16.58 84 LYS A N 1
ATOM 1434 C CA . LYS A 1 84 ? -20.158 -13.664 -7.595 1.00 20.32 84 LYS A CA 1
ATOM 1435 C C . LYS A 1 84 ? -19.778 -12.560 -6.629 1.00 19.93 84 LYS A C 1
ATOM 1436 O O . LYS A 1 84 ? -20.496 -11.573 -6.515 1.00 19.89 84 LYS A O 1
ATOM 1455 N N . HIS A 1 85 ? -18.662 -12.729 -5.924 1.00 18.69 85 HIS A N 1
ATOM 1456 C CA . HIS A 1 85 ? -18.139 -11.696 -5.020 1.00 17.49 85 HIS A CA 1
ATOM 1457 C C . HIS A 1 85 ? -17.894 -10.390 -5.772 1.00 19.15 85 HIS A C 1
ATOM 1458 O O . HIS A 1 85 ? -18.298 -9.310 -5.313 1.00 20.66 85 HIS A O 1
ATOM 1471 N N . CYS A 1 86 ? -17.217 -10.475 -6.913 1.00 16.98 86 CYS A N 1
ATOM 1472 C CA . CYS A 1 86 ? -16.919 -9.270 -7.692 1.00 18.24 86 CYS A CA 1
ATOM 1473 C C . CYS A 1 86 ? -18.197 -8.593 -8.211 1.00 19.53 86 CYS A C 1
ATOM 1474 O O . CYS A 1 86 ? -18.258 -7.350 -8.303 1.00 22.01 86 CYS A O 1
ATOM 1482 N N . GLN A 1 87 ? -19.204 -9.397 -8.555 1.00 18.82 87 GLN A N 1
ATOM 1483 C CA . GLN A 1 87 ? -20.481 -8.871 -9.035 1.00 21.48 87 GLN A CA 1
ATOM 1484 C C . GLN A 1 87 ? -21.289 -8.253 -7.886 1.00 23.33 87 GLN A C 1
ATOM 1485 O O . GLN A 1 87 ? -22.160 -7.401 -8.104 1.00 24.06 87 GLN A O 1
ATOM 1499 N N . ALA A 1 88 ? -21.021 -8.70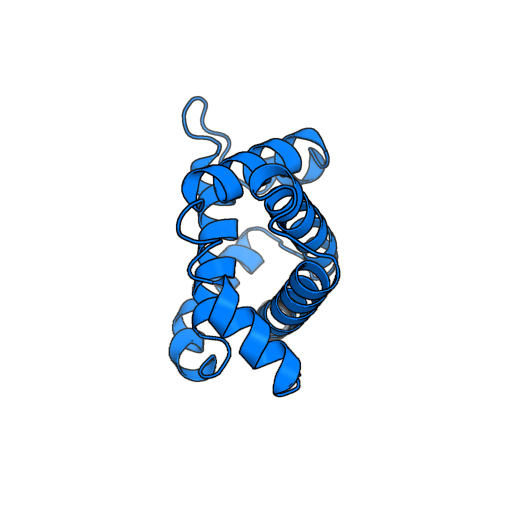0 -6.666 1.00 22.57 88 ALA A N 1
ATOM 1500 C CA . ALA A 1 88 ? -21.697 -8.119 -5.502 1.00 23.53 88 ALA A CA 1
ATOM 1501 C C . ALA A 1 88 ? -20.921 -6.928 -4.938 1.00 26.17 88 ALA A C 1
ATOM 1502 O O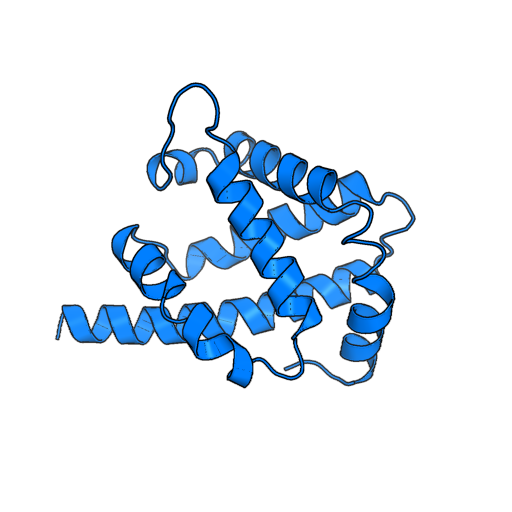 . ALA A 1 88 ? -21.416 -6.231 -4.041 1.00 37.23 88 ALA A O 1
ATOM 1509 N N . GLY A 1 89 ? -19.713 -6.708 -5.425 1.00 22.12 89 GLY A N 1
ATOM 1510 C CA . GLY A 1 89 ? -18.831 -5.650 -4.929 1.00 22.63 89 GLY A CA 1
ATOM 1511 C C . GLY A 1 89 ? -18.156 -5.914 -3.580 1.00 26.17 89 GLY A C 1
ATOM 1512 O O . GLY A 1 89 ? -17.891 -4.981 -2.800 1.00 27.26 89 GLY A O 1
ATOM 1516 N N . VAL A 1 90 ? -17.868 -7.191 -3.298 1.00 23.67 90 VAL A N 1
ATOM 1517 C CA . VAL A 1 90 ? -17.057 -7.570 -2.133 1.00 21.31 90 VAL A CA 1
ATOM 1518 C C . VAL A 1 90 ? -15.627 -7.028 -2.267 1.00 22.83 90 VAL A C 1
ATOM 1519 O O . VAL A 1 90 ? -14.961 -7.199 -3.295 1.00 24.16 90 VAL A O 1
ATOM 1532 N N . ALA A 1 91 ? -15.176 -6.352 -1.216 1.00 20.35 91 ALA A N 1
ATOM 1533 C CA . ALA A 1 91 ? -13.868 -5.700 -1.160 1.00 24.77 91 ALA A CA 1
ATOM 1534 C C . ALA A 1 91 ? -12.917 -6.421 -0.208 1.00 26.49 91 ALA A C 1
ATOM 1535 O O . ALA A 1 91 ? -13.366 -7.104 0.703 1.00 25.48 91 ALA A O 1
ATOM 1542 N N . ALA A 1 92 ? -11.613 -6.240 -0.395 1.00 24.94 92 ALA A N 1
ATOM 1543 C CA . ALA A 1 92 ? -10.629 -6.858 0.486 1.00 25.04 92 ALA A CA 1
ATOM 1544 C C . ALA A 1 92 ? -10.907 -6.502 1.949 1.00 27.31 92 ALA A C 1
ATOM 1545 O O . ALA A 1 92 ? -10.718 -7.329 2.844 1.00 24.20 92 ALA A O 1
ATOM 1552 N N . ALA A 1 93 ? -11.378 -5.273 2.184 1.00 27.76 93 ALA A N 1
ATOM 1553 C CA . ALA A 1 93 ? -11.635 -4.785 3.536 1.00 27.74 93 ALA A CA 1
ATOM 1554 C C . ALA A 1 93 ? -12.820 -5.448 4.224 1.00 22.93 93 ALA A C 1
ATOM 1555 O O . ALA A 1 93 ? -12.979 -5.293 5.426 1.00 24.89 93 ALA A O 1
ATOM 1562 N N . HIS A 1 94 ? -13.657 -6.165 3.482 1.00 21.30 94 HIS A N 1
ATOM 1563 C CA . HIS A 1 94 ? -14.737 -6.940 4.094 1.00 23.42 94 HIS A CA 1
ATOM 1564 C C . HIS A 1 94 ? -14.195 -8.190 4.791 1.00 21.78 94 HIS A C 1
ATOM 1565 O O . HIS A 1 94 ? -14.835 -8.710 5.703 1.00 19.53 94 HIS A O 1
ATOM 1578 N N . TYR A 1 95 ? -13.061 -8.721 4.327 1.00 19.65 95 TYR A N 1
ATOM 1579 C CA . TYR A 1 95 ? -12.651 -10.055 4.800 1.00 14.70 95 TYR A CA 1
ATOM 1580 C C . TYR A 1 95 ? -12.281 -10.108 6.319 1.00 15.82 95 TYR A C 1
ATOM 1581 O O . TYR A 1 95 ? -12.594 -11.096 6.982 1.00 13.23 95 TYR A O 1
ATOM 1599 N N . PRO A 1 96 ? -11.638 -9.063 6.883 1.00 18.91 96 PRO A N 1
ATOM 1600 C CA . PRO A 1 96 ? -11.431 -9.112 8.345 1.00 23.93 96 PRO A CA 1
ATOM 1601 C C . PRO A 1 96 ? -12.740 -9.073 9.169 1.00 22.44 96 PRO A C 1
ATOM 1602 O O . PRO A 1 96 ? -12.777 -9.711 10.223 1.00 20.18 96 PRO A O 1
ATOM 1613 N N . ILE A 1 97 ? -13.783 -8.393 8.695 1.00 22.88 97 ILE A N 1
ATOM 1614 C CA . ILE A 1 97 ? -15.105 -8.385 9.371 1.00 23.15 97 ILE A CA 1
ATOM 1615 C C . ILE A 1 97 ? -15.712 -9.782 9.443 1.00 20.32 97 ILE A C 1
ATOM 1616 O O . ILE A 1 97 ? -16.169 -10.234 10.519 1.00 20.44 97 ILE A O 1
ATOM 1632 N N . VAL A 1 98 ? -15.675 -10.475 8.313 1.00 17.02 98 VAL A N 1
ATOM 1633 C CA . VAL A 1 98 ? -16.240 -11.798 8.214 1.00 19.04 98 VAL A CA 1
ATOM 1634 C C . VAL A 1 98 ? -15.404 -12.728 9.112 1.00 18.78 98 VAL A C 1
ATOM 1635 O O . VAL A 1 98 ? -15.972 -13.539 9.842 1.00 15.08 98 VAL A O 1
ATOM 1648 N N . GLY A 1 99 ? -14.073 -12.568 9.119 1.00 14.80 99 GLY A N 1
ATOM 1649 C CA . GLY A 1 99 ? -13.233 -13.480 9.891 1.00 11.96 99 GLY A CA 1
ATOM 1650 C C . GLY A 1 99 ? -13.491 -13.285 11.381 1.00 12.65 99 GLY A C 1
ATOM 1651 O O . GLY A 1 99 ? -13.565 -14.260 12.164 1.00 13.31 99 GLY A O 1
ATOM 1655 N N . GLN A 1 100 ? -13.629 -12.024 11.778 1.00 15.18 100 GLN A N 1
ATOM 1656 C CA . GLN A 1 100 ? -13.905 -11.690 13.185 1.00 21.63 100 GLN A CA 1
ATOM 1657 C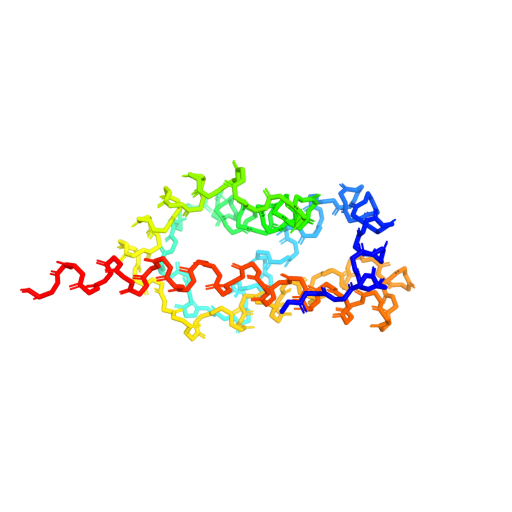 C . GLN A 1 100 ? -15.190 -12.352 13.660 1.00 17.10 100 GLN A C 1
ATOM 1658 O O . GLN A 1 100 ? -15.261 -12.919 14.771 1.00 15.34 100 GLN A O 1
ATOM 1683 N N . GLU A 1 101 ? -16.237 -12.216 12.858 1.00 17.38 101 GLU A N 1
ATOM 1684 C CA . GLU A 1 101 ? -17.546 -12.746 13.241 1.00 16.45 101 GLU A CA 1
ATOM 1685 C C . GLU A 1 101 ? -17.560 -14.266 13.195 1.00 13.91 101 GLU A C 1
ATOM 1686 O O . GLU A 1 101 ? -18.228 -14.898 14.036 1.00 15.34 101 GLU A O 1
ATOM 1698 N N . LEU A 1 102 ? -16.834 -14.878 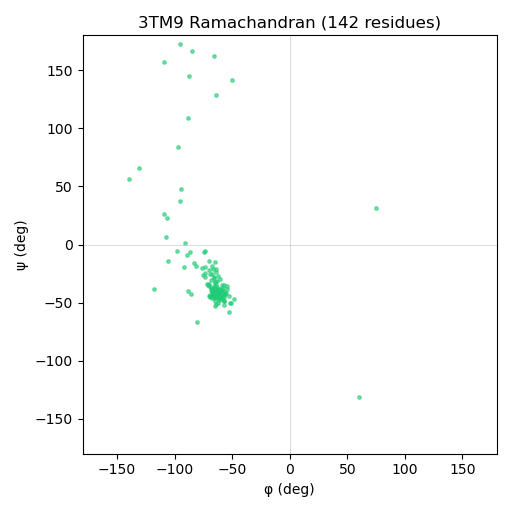12.253 1.00 12.19 102 LEU A N 1
ATOM 1699 C CA . LEU A 1 102 ? -16.786 -16.332 12.206 1.00 12.84 102 LEU A CA 1
ATOM 1700 C C . LEU A 1 102 ? -16.050 -16.860 13.440 1.00 12.74 102 LEU A C 1
ATOM 1701 O O . LEU A 1 102 ? -16.520 -17.827 14.070 1.00 11.29 102 LEU A O 1
ATOM 1717 N N . LEU A 1 103 ? -14.923 -16.232 13.824 1.00 13.26 103 LEU A N 1
ATOM 1718 C CA . LEU A 1 103 ? -14.177 -16.683 15.008 1.00 12.93 103 LEU A CA 1
ATOM 1719 C C . LEU A 1 103 ? -15.046 -16.490 16.271 1.00 11.80 103 LEU A C 1
ATOM 1720 O O . LEU A 1 103 ? -15.077 -17.344 17.163 1.00 13.46 103 LEU A O 1
ATOM 1736 N N . GLY A 1 104 ? -15.788 -15.391 16.311 1.00 13.23 104 GLY A N 1
ATOM 1737 C CA . GLY A 1 104 ? -16.692 -15.112 17.420 1.00 14.47 104 GLY A CA 1
ATOM 1738 C C . GLY A 1 104 ? -17.784 -16.161 17.549 1.00 16.02 104 GLY A C 1
ATOM 1739 O O . GLY A 1 104 ? -18.152 -16.599 18.645 1.00 14.73 104 GLY A O 1
ATOM 1743 N N . ALA A 1 105 ? -18.337 -16.552 16.414 1.00 15.33 105 ALA A N 1
ATOM 1744 C CA . ALA A 1 105 ? -19.367 -17.592 16.397 1.00 14.99 105 ALA A CA 1
ATOM 1745 C C . ALA A 1 105 ? -18.817 -18.949 16.817 1.00 12.86 105 ALA A C 1
ATOM 1746 O O . ALA A 1 105 ? -19.466 -19.697 17.551 1.00 14.80 105 ALA A O 1
ATOM 1753 N N . ILE A 1 106 ? -17.598 -19.275 16.387 1.00 10.64 106 ILE A N 1
ATOM 1754 C CA . ILE A 1 106 ? -17.013 -20.538 16.782 1.00 9.37 106 ILE A CA 1
ATOM 1755 C C . ILE A 1 106 ? -16.853 -20.584 18.307 1.00 11.36 106 ILE A C 1
ATOM 1756 O O . ILE A 1 106 ? -17.212 -21.567 18.952 1.00 11.10 106 ILE A O 1
ATOM 1772 N N . LYS A 1 107 ? -16.365 -19.496 18.900 1.00 12.40 107 LYS A N 1
ATOM 1773 C CA . LYS A 1 107 ? -16.221 -19.445 20.361 1.00 13.19 107 LYS A CA 1
ATOM 1774 C C . LYS A 1 107 ? -17.558 -19.450 21.067 1.00 13.29 107 LYS A C 1
ATOM 1775 O O . LYS A 1 107 ? -17.714 -20.103 22.093 1.00 13.06 107 LYS A O 1
ATOM 1794 N N . GLU A 1 108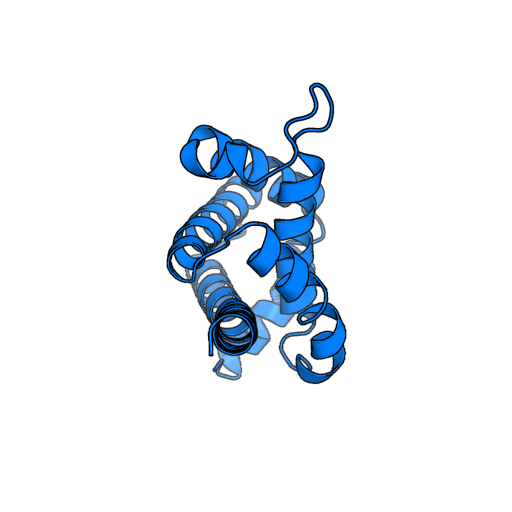 ? -18.514 -18.701 20.525 1.00 12.81 108 GLU A N 1
ATOM 1795 C CA . GLU A 1 108 ? -19.856 -18.631 21.118 1.00 15.38 108 GLU A CA 1
ATOM 1796 C C . GLU A 1 108 ? -20.535 -20.007 21.191 1.00 16.57 108 GLU A C 1
ATOM 1797 O O . GLU A 1 108 ? -21.233 -20.325 22.165 1.00 16.93 108 GLU A O 1
ATOM 1809 N N . VAL A 1 109 ? -20.354 -20.821 20.156 1.00 14.19 109 VAL A N 1
ATOM 1810 C CA . VAL A 1 109 ? -21.014 -22.121 20.075 1.00 14.43 109 VAL A CA 1
ATOM 1811 C C . VAL A 1 109 ? -20.228 -23.218 20.785 1.00 13.61 109 VAL A C 1
ATOM 1812 O O . VAL A 1 109 ? -20.835 -24.033 21.481 1.00 14.82 109 VAL A O 1
ATOM 1825 N N . LEU A 1 110 ? -18.896 -23.251 20.620 1.00 11.96 110 LEU A N 1
ATOM 1826 C CA . LEU A 1 110 ? -18.122 -24.333 21.173 1.00 12.11 110 LEU A CA 1
ATOM 1827 C C . LEU A 1 110 ? -17.822 -24.128 22.647 1.00 13.46 110 LEU A C 1
ATOM 1828 O O . LEU A 1 110 ? -17.456 -25.070 23.336 1.00 14.03 110 LEU A O 1
ATOM 1844 N N . GLY A 1 111 ? -17.940 -22.910 23.130 1.00 13.99 111 GLY A N 1
ATOM 1845 C CA . GLY A 1 111 ? -17.646 -22.667 24.549 1.00 13.50 111 GLY A CA 1
ATOM 1846 C C . GLY A 1 111 ? -16.207 -23.025 24.927 1.00 14.17 111 GLY A C 1
ATOM 1847 O O . GLY A 1 111 ? -15.266 -22.637 24.220 1.00 14.93 111 GLY A O 1
ATOM 1851 N N . ASP A 1 112 ? -16.011 -23.771 26.003 1.00 12.83 112 ASP A N 1
ATOM 1852 C CA . ASP A 1 112 ? -14.654 -24.056 26.488 1.00 15.26 112 ASP A CA 1
ATOM 1853 C C . ASP A 1 112 ? -13.939 -25.070 25.602 1.00 17.56 112 ASP A C 1
ATOM 1854 O O . ASP A 1 112 ? -12.751 -25.300 25.781 1.00 19.58 112 ASP A O 1
ATOM 1863 N N . ALA A 1 113 ? -14.631 -25.648 24.625 1.00 16.48 113 ALA A N 1
ATOM 1864 C CA . ALA A 1 113 ? -13.925 -26.495 23.650 1.00 17.49 113 ALA A CA 1
ATOM 1865 C C . ALA A 1 113 ? -13.088 -25.675 22.646 1.00 18.70 113 ALA A C 1
ATOM 1866 O O . ALA A 1 113 ? -12.168 -26.211 22.021 1.00 22.23 113 ALA A O 1
ATOM 1873 N N . ALA A 1 114 ? -13.385 -24.388 22.506 1.00 13.99 114 ALA A N 1
ATOM 1874 C CA . ALA A 1 114 ? -12.585 -23.478 21.684 1.00 14.77 114 ALA A CA 1
ATOM 1875 C C . ALA A 1 114 ? -11.591 -22.693 22.532 1.00 15.98 114 ALA A C 1
ATOM 1876 O O . ALA A 1 114 ? -11.860 -21.563 22.975 1.00 19.23 114 ALA A O 1
ATOM 1883 N N . THR A 1 115 ? -10.464 -23.320 22.786 1.00 15.09 115 THR A N 1
ATOM 1884 C CA . THR A 1 115 ? -9.333 -22.689 23.470 1.00 17.15 115 THR A CA 1
ATOM 1885 C C . THR A 1 115 ? -8.690 -21.547 22.657 1.00 20.38 115 THR A C 1
ATOM 1886 O O . THR A 1 115 ? -8.866 -21.442 21.445 1.00 15.98 115 THR A O 1
ATOM 1897 N N . ASP A 1 116 ? -7.925 -20.689 23.326 1.00 23.34 116 ASP A N 1
ATOM 1898 C CA . ASP A 1 116 ? -7.130 -19.689 22.624 1.00 23.53 116 ASP A CA 1
ATOM 1899 C C . ASP A 1 116 ? -6.246 -20.299 21.527 1.00 20.96 116 ASP A C 1
ATOM 1900 O O . ASP A 1 116 ? -6.157 -19.744 20.417 1.00 20.62 116 ASP A O 1
ATOM 1909 N N . ASP A 1 117 ? -5.574 -21.410 21.816 1.00 20.06 117 ASP A N 1
ATOM 1910 C CA . ASP A 1 117 ? -4.719 -22.025 20.802 1.00 18.78 117 ASP A CA 1
ATOM 1911 C C . ASP A 1 117 ? -5.535 -22.476 19.573 1.00 16.64 117 ASP A C 1
ATOM 1912 O O . ASP A 1 117 ? -5.098 -22.305 18.411 1.00 16.94 117 ASP A O 1
ATOM 1921 N N . ILE A 1 118 ? -6.728 -23.024 19.816 1.00 14.29 118 ILE A N 1
ATOM 1922 C CA . ILE A 1 118 ? -7.591 -23.473 18.716 1.00 14.84 118 ILE A CA 1
ATOM 1923 C C . ILE A 1 118 ? -8.114 -22.276 17.926 1.00 14.67 118 ILE A C 1
ATOM 1924 O O . ILE A 1 118 ? -8.126 -22.289 16.688 1.00 13.33 118 ILE A O 1
ATOM 1940 N N . LEU A 1 119 ? -8.548 -21.225 18.627 1.00 14.17 119 LEU A N 1
ATOM 1941 C CA . LEU A 1 119 ? -9.061 -20.032 17.936 1.00 14.20 119 LEU A CA 1
ATOM 1942 C C . LEU A 1 119 ? -7.939 -19.362 17.127 1.00 15.02 119 LEU A C 1
ATOM 1943 O O . LEU A 1 119 ? -8.153 -18.866 16.011 1.00 16.79 119 LEU A O 1
ATOM 1959 N N . ASP A 1 120 ? -6.729 -19.346 17.680 1.00 16.04 120 ASP A N 1
ATOM 1960 C CA . ASP A 1 120 ? -5.618 -18.713 16.956 1.00 18.26 120 ASP A CA 1
ATOM 1961 C C . ASP A 1 120 ? -5.347 -19.459 15.648 1.00 16.01 120 ASP A C 1
ATOM 1962 O O . ASP A 1 120 ? -5.123 -18.859 14.585 1.00 17.79 120 ASP A O 1
ATOM 1977 N N . ALA A 1 121 ? -5.443 -20.779 15.698 1.00 14.22 121 ALA A N 1
ATOM 1978 C CA . ALA A 1 121 ? -5.177 -21.597 14.521 1.00 15.11 121 ALA A CA 1
ATOM 1979 C C . ALA A 1 121 ? -6.243 -21.363 13.461 1.00 15.01 121 ALA A C 1
ATOM 1980 O O . ALA A 1 121 ? -5.913 -21.223 12.280 1.00 14.59 121 ALA A O 1
ATOM 1987 N N . TRP A 1 122 ? -7.506 -21.232 13.888 1.00 12.84 122 TRP A N 1
ATOM 1988 C CA . TRP A 1 122 ? -8.626 -21.006 12.948 1.00 10.94 122 TRP A CA 1
ATOM 1989 C C . TRP A 1 122 ? -8.511 -19.606 12.358 1.00 12.25 122 TRP A C 1
ATOM 1990 O O . TRP A 1 122 ? -8.837 -19.365 11.197 1.00 13.53 122 TRP A O 1
ATOM 2011 N N . GLY A 1 123 ? -8.049 -18.657 13.154 1.00 13.16 123 GLY A N 1
ATOM 2012 C CA . GLY A 1 123 ? -7.791 -17.324 12.643 1.00 14.85 123 GLY A CA 1
ATOM 2013 C C . GLY A 1 123 ? -6.735 -17.318 11.555 1.00 16.04 123 GLY A C 1
ATOM 2014 O O . GLY A 1 123 ? -6.887 -16.665 10.523 1.00 15.13 123 GLY A O 1
ATOM 2018 N N . LYS A 1 124 ? -5.656 -18.060 11.767 1.00 14.76 124 LYS A N 1
ATOM 2019 C CA . LYS A 1 124 ? -4.600 -18.156 10.744 1.00 14.63 124 LYS A CA 1
ATOM 2020 C C . LYS A 1 124 ? -5.089 -18.873 9.477 1.00 13.01 124 LYS A C 1
ATOM 2021 O O . LYS A 1 124 ? -4.727 -18.484 8.357 1.00 13.33 124 LYS A O 1
ATOM 2052 N N . ALA A 1 125 ? -5.864 -19.941 9.649 1.00 12.01 125 ALA A N 1
ATOM 2053 C CA . ALA A 1 125 ? -6.441 -20.658 8.486 1.00 12.99 125 ALA A CA 1
ATOM 2054 C C . ALA A 1 125 ? -7.360 -19.752 7.660 1.00 11.67 125 ALA A C 1
ATOM 2055 O O . ALA A 1 125 ? -7.290 -19.722 6.402 1.00 12.07 125 ALA A O 1
ATOM 2062 N N . TYR A 1 126 ? -8.221 -19.010 8.346 1.00 11.52 126 TYR A N 1
ATOM 2063 C CA . TYR A 1 126 ? -9.093 -18.052 7.661 1.00 10.70 126 TYR A CA 1
ATOM 2064 C C . TYR A 1 126 ? -8.270 -17.060 6.823 1.00 10.57 126 TYR A C 1
ATOM 2065 O O . TYR A 1 126 ? -8.601 -16.811 5.672 1.00 10.66 126 TYR A O 1
ATOM 2083 N N . GLY A 1 127 ? -7.164 -16.556 7.368 1.00 12.12 127 GLY A N 1
ATOM 2084 C CA . GLY A 1 127 ? -6.331 -15.579 6.677 1.00 14.08 127 GLY A CA 1
ATOM 2085 C C . GLY A 1 127 ? -5.753 -16.136 5.386 1.00 13.64 127 GLY A C 1
ATOM 2086 O O . GLY A 1 127 ? -5.738 -15.456 4.352 1.00 14.82 127 GLY A O 1
ATOM 2090 N N . VAL A 1 128 ? -5.311 -17.390 5.427 1.00 12.94 128 VAL A N 1
ATOM 2091 C CA . VAL A 1 128 ? -4.744 -18.017 4.240 1.00 14.29 128 VAL A CA 1
ATOM 2092 C C . VAL A 1 128 ? -5.828 -18.198 3.155 1.00 13.04 128 VAL A C 1
ATOM 2093 O O . VAL A 1 128 ? -5.593 -17.899 2.007 1.00 12.76 128 VAL A O 1
ATOM 2106 N N . ILE A 1 129 ? -7.013 -18.642 3.550 1.00 11.12 129 ILE A N 1
ATOM 2107 C CA . ILE A 1 129 ? -8.135 -18.840 2.633 1.00 10.38 129 ILE A CA 1
ATOM 2108 C C . ILE A 1 129 ? -8.569 -17.483 2.021 1.00 11.61 129 ILE A C 1
ATOM 2109 O O . ILE A 1 129 ? -8.708 -17.299 0.785 1.00 12.29 129 ILE A O 1
ATOM 2125 N N . ALA A 1 130 ? -8.783 -16.512 2.887 1.00 10.71 130 ALA A N 1
ATOM 2126 C CA . ALA A 1 130 ? -9.159 -15.174 2.420 1.00 12.68 130 ALA A CA 1
ATOM 2127 C C . ALA A 1 130 ? -8.151 -14.579 1.430 1.00 12.30 130 ALA A C 1
ATOM 2128 O O . ALA A 1 130 ? -8.514 -13.923 0.484 1.00 11.63 130 ALA A O 1
ATOM 2135 N N . ASP A 1 131 ? -6.876 -14.773 1.693 1.00 12.91 131 ASP A N 1
ATOM 2136 C CA . ASP A 1 131 ? -5.844 -14.257 0.790 1.00 13.71 131 ASP A CA 1
ATOM 2137 C C . ASP A 1 131 ? -5.956 -14.784 -0.655 1.00 13.56 131 ASP A C 1
ATOM 2138 O O . ASP A 1 131 ? -5.691 -14.071 -1.645 1.00 13.29 131 ASP A O 1
ATOM 2147 N N . VAL A 1 132 ? -6.328 -16.047 -0.803 1.00 12.35 132 VAL A N 1
ATOM 2148 C CA . VAL A 1 132 ? -6.597 -16.617 -2.135 1.00 14.53 132 VAL A CA 1
ATOM 2149 C C . VAL A 1 132 ? -7.765 -15.918 -2.825 1.00 12.99 132 VAL A C 1
ATOM 2150 O O . VAL A 1 132 ? -7.633 -15.499 -3.986 1.00 12.22 132 VAL A O 1
ATOM 2163 N N . PHE A 1 133 ? -8.887 -15.781 -2.124 1.00 11.87 133 PHE A N 1
ATOM 2164 C CA . PHE A 1 133 ? -10.047 -15.047 -2.664 1.00 12.02 133 PHE A CA 1
ATOM 2165 C C . PHE A 1 133 ? -9.686 -13.614 -3.036 1.00 11.81 133 PHE A C 1
ATOM 2166 O O . PHE A 1 133 ? -10.020 -13.124 -4.139 1.00 14.00 133 PHE A O 1
ATOM 2183 N N . ILE A 1 134 ? -9.011 -12.913 -2.109 1.00 11.77 134 ILE A N 1
ATOM 2184 C CA . ILE A 1 134 ? -8.664 -11.509 -2.347 1.00 15.30 134 ILE A CA 1
ATOM 2185 C C . ILE A 1 134 ? -7.834 -11.398 -3.628 1.00 18.45 134 ILE A C 1
ATOM 2186 O O . ILE A 1 134 ? -8.082 -10.531 -4.456 1.00 18.22 134 ILE A O 1
ATOM 2202 N N . GLN A 1 135 ? -6.851 -12.286 -3.801 1.00 17.10 135 GLN A N 1
ATOM 2203 C CA . GLN A 1 135 ? -5.989 -12.196 -4.980 1.00 20.67 135 GLN A CA 1
ATOM 2204 C C . GLN A 1 135 ? -6.749 -12.473 -6.271 1.00 18.54 135 GLN A C 1
ATOM 2205 O O . GLN A 1 135 ? -6.573 -11.752 -7.260 1.00 18.62 135 GLN A O 1
ATOM 2230 N N . VAL A 1 136 ? -7.559 -13.523 -6.284 1.00 14.51 136 VAL A N 1
ATOM 2231 C CA . VAL A 1 136 ? -8.360 -13.853 -7.475 1.00 14.53 136 VAL A CA 1
ATOM 2232 C C . VAL A 1 136 ? -9.287 -12.683 -7.807 1.00 16.78 136 VAL A C 1
ATOM 2233 O O . VAL A 1 136 ? -9.400 -12.263 -8.977 1.00 17.67 136 VAL A O 1
ATOM 2246 N N . GLU A 1 137 ? -9.922 -12.118 -6.786 1.00 13.33 137 GLU A N 1
ATOM 2247 C CA . GLU A 1 137 ? -10.875 -11.032 -7.005 1.00 13.69 137 GLU A CA 1
ATOM 2248 C C . GLU A 1 137 ? -10.177 -9.748 -7.485 1.00 16.38 137 GLU A C 1
ATOM 2249 O O . GLU A 1 137 ? -10.697 -9.040 -8.378 1.00 16.01 137 GLU A O 1
ATOM 2261 N N . ALA A 1 138 ? -8.987 -9.468 -6.953 1.00 18.48 138 ALA A N 1
ATOM 2262 C CA . ALA A 1 138 ? -8.204 -8.302 -7.370 1.00 23.91 138 ALA A CA 1
ATOM 2263 C C . ALA A 1 138 ? -7.899 -8.375 -8.874 1.00 24.33 138 ALA A C 1
ATOM 2264 O O . ALA A 1 138 ? -8.071 -7.386 -9.590 1.00 24.85 138 ALA A O 1
ATOM 2271 N N . ASP A 1 139 ? -7.463 -9.540 -9.339 1.00 24.24 139 ASP A N 1
ATOM 2272 C CA . ASP A 1 139 ? -7.184 -9.756 -10.765 1.00 25.24 139 ASP A CA 1
ATOM 2273 C C . ASP A 1 139 ? -8.442 -9.592 -11.635 1.00 24.77 139 ASP A C 1
ATOM 2274 O O . ASP A 1 139 ? -8.411 -8.949 -12.693 1.00 26.22 139 ASP A O 1
ATOM 2283 N N . LEU A 1 140 ? -9.553 -10.175 -11.185 1.00 20.66 140 LEU A N 1
ATOM 2284 C CA . LEU A 1 140 ? -10.817 -10.064 -11.925 1.00 20.35 140 LEU A CA 1
ATOM 2285 C C . LEU A 1 140 ? -11.287 -8.631 -12.049 1.00 21.72 140 LEU A C 1
ATOM 2286 O O . LEU A 1 140 ? -11.800 -8.208 -13.102 1.00 23.49 140 LEU A O 1
ATOM 2302 N N . TYR A 1 141 ? -11.154 -7.888 -10.959 1.00 20.22 141 TYR A N 1
ATOM 2303 C CA . TYR A 1 141 ? -11.517 -6.475 -10.940 1.00 22.95 141 TYR A CA 1
ATOM 2304 C C . TYR A 1 141 ? -10.637 -5.710 -11.943 1.00 26.93 141 TYR A C 1
ATOM 2305 O O . TYR A 1 141 ? -11.141 -4.849 -12.668 1.00 29.37 141 TYR A O 1
ATOM 2323 N N . ALA A 1 142 ? -9.335 -6.007 -11.948 1.00 25.77 142 ALA A N 1
ATOM 2324 C CA . ALA A 1 142 ? -8.378 -5.366 -12.875 1.00 27.19 142 ALA A CA 1
ATOM 2325 C C . ALA A 1 142 ? -8.666 -5.678 -14.359 1.00 29.46 142 ALA A C 1
ATOM 2326 O O . ALA A 1 142 ? -8.485 -4.814 -15.233 1.00 32.68 142 ALA A O 1
ATOM 2333 N N . GLN A 1 143 ? -9.111 -6.892 -14.660 1.00 28.72 143 GLN A N 1
ATOM 2334 C CA . GLN A 1 143 ? -9.500 -7.239 -16.021 1.00 31.82 143 GLN A CA 1
ATOM 2335 C C . GLN A 1 143 ? -10.682 -6.438 -16.525 1.00 32.48 143 GLN A C 1
ATOM 2336 O O . GLN A 1 143 ? -10.779 -6.173 -17.709 1.00 31.38 143 GLN A O 1
ATOM 2350 N N . ALA A 1 144 ? -11.581 -6.054 -15.618 1.00 30.21 144 ALA A N 1
ATOM 2351 C CA . ALA A 1 144 ? -12.849 -5.454 -16.013 1.00 33.32 144 ALA A CA 1
ATOM 2352 C C . ALA A 1 144 ? -12.762 -3.949 -16.215 1.00 44.16 144 ALA A C 1
ATOM 2353 O O . ALA A 1 144 ? -13.727 -3.335 -16.669 1.00 52.40 144 ALA A O 1
ATOM 2360 N N . VAL A 1 145 ? -11.621 -3.357 -15.887 0.81 43.89 145 VAL A N 1
ATOM 2361 C CA . VAL A 1 145 ? -11.495 -1.908 -15.873 0.81 45.91 145 VAL A CA 1
ATOM 2362 C C . VAL A 1 145 ? -10.448 -1.471 -16.892 0.81 49.73 145 VAL A C 1
ATOM 2363 O O . VAL A 1 145 ? -10.620 -0.458 -17.576 0.81 56.19 145 VAL A O 1
ATOM 2376 N N . GLU A 1 146 ? -9.376 -2.248 -17.000 0.46 45.04 146 GLU A N 1
ATOM 2377 C CA . GLU A 1 146 ? -8.293 -1.946 -17.929 0.46 43.13 146 GLU A CA 1
ATOM 2378 C C . GLU A 1 146 ? -8.777 -1.937 -19.374 0.46 42.67 146 GLU A C 1
ATOM 2379 O O . GLU A 1 146 ? -7.973 -1.799 -20.301 0.46 42.71 146 GLU A O 1
#

Organism: Vitreoscilla stercoraria (NCBI:txid61)

Radius of gyration: 15.19 Å; Cα contacts (8 Å, |Δi|>4): 113; chains: 1; bounding box: 42×31×44 Å